Protein AF-A0A6I9Y725-F1 (afdb_monomer)

pLDDT: mean 88.37, std 14.25, range [32.12, 98.19]

Radius of gyration: 16.21 Å; Cα contacts (8 Å, |Δi|>4): 269; chains: 1; bounding box: 64×33×32 Å

Foldseek 3Di:
DDDDDDQDDDDDDVQQADFDAWEDAAQKIWTAHQQQKIWIWGNPDSDIDTPGDIDHVCVQAPVAAGFPYWYAYNVRQKIKTWGAHPVRHTAQKIWIAGRVVRWIWIAHNVVRDIDTRVVNVVVVPPPPD

Nearest PDB structures (foldseek):
  8bbf-assembly1_B  TM=9.673E-01  e=1.432E-13  Homo sapiens
  8bbg-assembly1_B  TM=9.633E-01  e=7.946E-13  Homo sapiens
  8hmf-assembly1_D  TM=8.418E-01  e=4.405E-06  Tetrahymena thermophila
  8ruy-assembly1_B  TM=7.647E-01  e=6.759E-04  Chlamydomonas reinhardtii
  8bda-assembly1_G  TM=8.084E-01  e=1.592E-03  Chlamydomonas reinhardtii

Organism: NCBI:txid35019

InterPro domains:
  IPR056155 IFT140, second beta-propeller domain [PF23385] (4-118)

Structure (mmCIF, N/CA/C/O backbone):
data_AF-A0A6I9Y725-F1
#
_entry.id   AF-A0A6I9Y725-F1
#
loop_
_atom_site.group_PDB
_atom_site.id
_atom_site.type_symbol
_atom_site.label_atom_id
_atom_site.label_alt_id
_atom_site.label_comp_id
_atom_site.label_asym_id
_atom_site.label_entity_id
_atom_site.label_seq_id
_atom_site.pdbx_PDB_ins_code
_atom_site.Cartn_x
_atom_site.Cartn_y
_atom_site.Cartn_z
_atom_site.occupancy
_atom_site.B_iso_or_equiv
_atom_site.auth_seq_id
_atom_site.auth_comp_id
_atom_site.auth_asym_id
_atom_site.auth_atom_id
_atom_site.pdbx_PDB_model_num
ATOM 1 N N . MET A 1 1 ? -31.861 17.733 -0.324 1.00 52.09 1 MET A N 1
ATOM 2 C CA . MET A 1 1 ? -30.515 17.917 0.256 1.00 52.09 1 MET A CA 1
ATOM 3 C C . MET A 1 1 ? -30.217 16.666 1.069 1.00 52.09 1 MET A C 1
ATOM 5 O O . MET A 1 1 ? -30.951 16.405 2.009 1.00 52.09 1 MET A O 1
ATOM 9 N N . ILE A 1 2 ? -29.262 15.832 0.653 1.00 52.56 2 ILE A N 1
ATOM 10 C CA . ILE A 1 2 ? -28.840 14.673 1.454 1.00 52.56 2 ILE A CA 1
ATOM 11 C C . ILE A 1 2 ? -27.724 15.191 2.359 1.00 52.56 2 ILE A C 1
ATOM 13 O O . ILE A 1 2 ? -26.708 15.663 1.853 1.00 52.56 2 ILE A O 1
ATOM 17 N N . LEU A 1 3 ? -27.931 15.180 3.674 1.00 75.38 3 LEU A N 1
ATOM 18 C CA . LEU A 1 3 ? -26.890 15.556 4.623 1.00 75.38 3 LEU A CA 1
ATOM 19 C C . LEU A 1 3 ? -25.938 14.361 4.769 1.00 75.38 3 LEU A C 1
ATOM 21 O O . LEU A 1 3 ? -26.342 13.297 5.239 1.00 75.38 3 LEU A O 1
ATOM 25 N N . GLY A 1 4 ? -24.692 14.509 4.323 1.00 84.81 4 GLY A N 1
ATOM 26 C CA . GLY A 1 4 ? -23.660 13.505 4.571 1.00 84.81 4 GLY A CA 1
ATOM 27 C C . GLY A 1 4 ? -23.349 13.430 6.066 1.00 84.81 4 GLY A C 1
ATOM 28 O O . GLY A 1 4 ? -23.246 14.457 6.729 1.00 84.81 4 GLY A O 1
ATOM 29 N N . THR A 1 5 ? -23.208 12.223 6.609 1.00 89.44 5 THR A N 1
ATOM 30 C CA . THR A 1 5 ? -22.710 12.003 7.974 1.00 89.44 5 THR A CA 1
ATOM 31 C C . THR A 1 5 ? -21.439 11.174 7.893 1.00 89.44 5 THR A C 1
ATOM 33 O O . THR A 1 5 ? -21.423 10.128 7.239 1.00 89.44 5 THR A O 1
ATOM 36 N N . VAL A 1 6 ? -20.378 11.628 8.558 1.00 90.75 6 VAL A N 1
ATOM 37 C CA . VAL A 1 6 ? -19.145 10.848 8.704 1.00 90.75 6 VAL A CA 1
ATOM 38 C C . VAL A 1 6 ? -19.446 9.656 9.610 1.00 90.75 6 VAL A C 1
ATOM 40 O O . VAL A 1 6 ? -19.793 9.836 10.774 1.00 90.75 6 VAL A O 1
ATOM 43 N N . LYS A 1 7 ? -19.348 8.436 9.070 1.00 90.00 7 LYS A N 1
ATOM 44 C CA . LYS A 1 7 ? -19.584 7.203 9.842 1.00 90.00 7 LYS A CA 1
ATOM 45 C C . LYS A 1 7 ? -18.394 6.827 10.719 1.00 90.00 7 LYS A C 1
ATOM 47 O O . LYS A 1 7 ? -18.592 6.319 11.814 1.00 90.00 7 LYS A O 1
ATOM 52 N N . GLN A 1 8 ? -17.182 7.040 10.215 1.00 94.06 8 GLN A N 1
ATOM 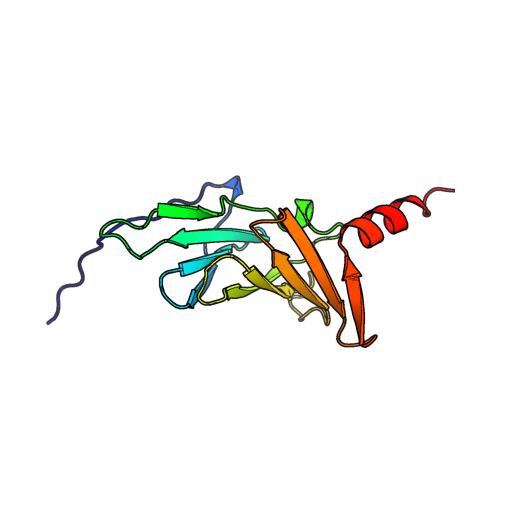53 C CA . GLN A 1 8 ? -15.948 6.632 10.871 1.00 94.06 8 GLN A CA 1
ATOM 54 C C . GLN A 1 8 ? -14.764 7.419 10.307 1.00 94.06 8 GLN A C 1
ATOM 56 O O . GLN A 1 8 ? -14.745 7.740 9.119 1.00 94.06 8 GLN A O 1
ATOM 61 N N . LEU A 1 9 ? -13.776 7.689 11.160 1.00 94.38 9 LEU A N 1
ATOM 62 C CA . LEU A 1 9 ? -12.457 8.176 10.768 1.00 94.38 9 LEU A CA 1
ATOM 63 C C . LEU A 1 9 ? -11.465 7.010 10.821 1.00 94.38 9 LEU A C 1
ATOM 65 O O . LEU A 1 9 ? -11.423 6.281 11.812 1.00 94.38 9 LEU A O 1
ATOM 69 N N . LEU A 1 10 ? -10.687 6.830 9.755 1.00 95.25 10 LEU A N 1
ATOM 70 C CA . LEU A 1 10 ? -9.625 5.828 9.674 1.00 95.25 10 LEU A CA 1
ATOM 71 C C . LEU A 1 10 ? -8.280 6.538 9.872 1.00 95.25 10 LEU A C 1
ATOM 73 O O . LEU A 1 10 ? -7.861 7.262 8.970 1.00 95.25 10 LEU A O 1
ATOM 77 N N . PRO A 1 11 ? -7.635 6.409 11.045 1.00 92.62 11 PRO A N 1
ATOM 78 C CA . PRO A 1 11 ? -6.446 7.189 11.354 1.00 92.62 11 PRO A CA 1
ATOM 79 C C . PRO A 1 11 ? -5.202 6.655 10.636 1.00 92.62 11 PRO A C 1
ATOM 81 O O . PRO A 1 11 ? -5.001 5.441 10.512 1.00 92.62 11 PRO A O 1
ATOM 84 N N . PHE A 1 12 ? -4.351 7.595 10.233 1.00 95.56 12 PHE A N 1
ATOM 85 C CA . PHE A 1 12 ? -2.981 7.367 9.791 1.00 95.56 12 PHE A CA 1
ATOM 86 C C . PHE A 1 12 ? -2.049 8.191 10.678 1.00 95.56 12 PHE A C 1
ATOM 88 O O . PHE A 1 12 ? -2.381 9.319 11.047 1.00 95.56 12 PHE A O 1
ATOM 95 N N . SER A 1 13 ? -0.930 7.600 11.084 1.00 95.12 13 SER A N 1
ATOM 96 C CA . SER A 1 13 ? 0.102 8.303 11.852 1.00 95.12 13 SER A CA 1
ATOM 97 C C . SER A 1 13 ? 0.978 9.168 10.944 1.00 95.12 13 SER A C 1
ATOM 99 O O . SER A 1 13 ? 1.039 8.941 9.739 1.00 95.12 13 SER A O 1
ATOM 101 N N . GLU A 1 14 ? 1.725 10.106 11.527 1.00 95.44 14 GLU A N 1
ATOM 102 C CA . GLU A 1 14 ? 2.691 10.927 10.780 1.00 95.44 14 GLU A CA 1
ATOM 103 C C . GLU A 1 14 ? 3.738 10.079 10.041 1.00 95.44 14 GLU A C 1
ATOM 105 O O . GLU A 1 14 ? 4.126 10.421 8.930 1.00 95.44 14 GLU A O 1
ATOM 110 N N . LEU A 1 15 ? 4.136 8.937 10.618 1.00 94.69 15 LEU A N 1
ATOM 111 C CA . LEU A 1 15 ? 5.066 7.993 9.988 1.00 94.69 15 LEU A CA 1
ATOM 112 C C . LEU A 1 15 ? 4.452 7.258 8.793 1.00 94.69 15 LEU A C 1
ATOM 114 O O . LEU A 1 15 ? 5.183 6.761 7.948 1.00 94.69 15 LEU A O 1
ATOM 118 N N . GLU A 1 16 ? 3.123 7.151 8.734 1.00 95.12 16 GLU A N 1
ATOM 119 C CA . GLU A 1 16 ? 2.426 6.527 7.607 1.00 95.12 16 GLU A CA 1
ATOM 120 C C . GLU A 1 16 ? 2.128 7.523 6.486 1.00 95.12 16 GLU A C 1
ATOM 122 O O . GLU A 1 16 ? 1.885 7.104 5.355 1.00 95.12 16 GLU A O 1
ATOM 127 N N . GLY A 1 17 ? 2.165 8.822 6.783 1.00 96.31 17 GLY A N 1
ATOM 128 C CA . GLY A 1 17 ? 1.844 9.879 5.836 1.00 96.31 17 GLY A CA 1
ATOM 129 C C . GLY A 1 17 ? 0.345 10.027 5.585 1.00 96.31 17 GLY A C 1
ATOM 130 O O . GLY A 1 17 ? -0.506 9.525 6.328 1.00 96.31 17 GLY A O 1
ATOM 131 N N . ASN A 1 18 ? 0.012 10.744 4.518 1.00 96.94 18 ASN A N 1
ATOM 132 C CA . ASN A 1 18 ? -1.361 11.055 4.151 1.00 96.94 18 ASN A CA 1
ATOM 133 C C . ASN A 1 18 ? -1.904 10.033 3.142 1.00 96.94 18 ASN A C 1
ATOM 135 O O . ASN A 1 18 ? -1.258 9.771 2.124 1.00 96.94 18 ASN A O 1
ATOM 139 N N . PRO A 1 19 ? -3.118 9.496 3.356 1.00 97.25 19 PRO A N 1
ATOM 140 C CA . PRO A 1 19 ? -3.841 8.729 2.346 1.00 97.25 19 PRO A CA 1
ATOM 141 C C . PRO A 1 19 ? -4.018 9.514 1.045 1.00 97.25 19 PRO A C 1
ATOM 143 O O . PRO A 1 19 ? -4.602 10.598 1.049 1.00 97.25 19 PRO A O 1
ATOM 146 N N . CYS A 1 20 ? -3.576 8.949 -0.076 1.00 96.25 20 CYS A N 1
ATOM 147 C CA . CYS A 1 20 ? -3.680 9.591 -1.391 1.00 96.25 20 CYS A CA 1
ATOM 148 C C . CYS A 1 20 ? -4.172 8.646 -2.497 1.00 96.25 20 CYS A C 1
ATOM 150 O O . CYS A 1 20 ? -4.769 9.110 -3.469 1.00 96.25 20 CYS A O 1
ATOM 152 N N . PHE A 1 21 ? -4.021 7.328 -2.326 1.00 97.31 21 PHE A N 1
ATOM 153 C CA . PHE A 1 21 ? -4.525 6.316 -3.257 1.00 97.31 21 PHE A CA 1
ATOM 154 C C . PHE A 1 21 ? -5.510 5.394 -2.556 1.00 97.31 21 PHE A C 1
ATOM 156 O O . PHE A 1 21 ? -5.255 4.937 -1.446 1.00 97.31 21 PHE A O 1
ATOM 163 N N . LEU A 1 22 ? -6.644 5.122 -3.194 1.00 97.38 22 LEU A N 1
ATOM 164 C CA . LEU A 1 22 ? -7.744 4.371 -2.597 1.00 97.38 22 LEU A CA 1
ATOM 165 C C . LEU A 1 22 ? -8.300 3.382 -3.616 1.00 97.38 22 LEU A C 1
ATOM 167 O O . LEU A 1 22 ? -8.489 3.720 -4.788 1.00 97.38 22 LEU A O 1
ATOM 171 N N . ASP A 1 23 ? -8.612 2.180 -3.153 1.00 97.94 23 ASP A N 1
ATOM 172 C CA . ASP A 1 23 ? -9.309 1.174 -3.942 1.00 97.94 23 ASP A CA 1
ATOM 173 C C . ASP A 1 23 ? -10.234 0.345 -3.062 1.00 97.94 23 ASP A C 1
ATOM 175 O O . ASP A 1 23 ? -9.849 -0.057 -1.967 1.00 97.94 23 ASP A O 1
ATOM 179 N N . VAL A 1 24 ? -11.446 0.081 -3.549 1.00 97.12 24 VAL A N 1
ATOM 180 C CA . VAL A 1 24 ? -12.392 -0.815 -2.881 1.00 97.12 24 VAL A CA 1
ATOM 181 C C . VAL A 1 24 ? -12.692 -1.984 -3.803 1.00 97.12 24 VAL A C 1
ATOM 183 O O . VAL A 1 24 ? -13.254 -1.790 -4.881 1.00 97.12 24 VAL A O 1
ATOM 186 N N . CYS A 1 25 ? -12.374 -3.196 -3.352 1.00 97.25 25 CYS A N 1
ATOM 187 C CA . CYS A 1 25 ? -12.741 -4.431 -4.035 1.00 97.25 25 CYS A CA 1
ATOM 188 C C . CYS A 1 25 ? -13.455 -5.376 -3.063 1.00 97.25 25 CYS A C 1
ATOM 190 O O . CYS A 1 25 ? -12.895 -5.810 -2.056 1.00 97.25 25 CYS A O 1
ATOM 192 N N . GLY A 1 26 ? -14.722 -5.689 -3.346 1.00 96.00 26 GLY A N 1
ATOM 193 C CA . GLY A 1 26 ? -15.564 -6.435 -2.410 1.00 96.00 26 GLY A CA 1
ATOM 194 C C . GLY A 1 26 ? -15.743 -5.674 -1.095 1.00 96.00 26 GLY A C 1
ATOM 195 O O . GLY A 1 26 ? -16.233 -4.547 -1.092 1.00 96.00 26 GLY A O 1
ATOM 196 N N . ASN A 1 27 ? -15.331 -6.292 0.013 1.00 97.12 27 ASN A N 1
ATOM 197 C CA . ASN A 1 27 ? -15.395 -5.694 1.348 1.00 97.12 27 ASN A CA 1
ATOM 198 C C . ASN A 1 27 ? -14.082 -5.028 1.774 1.00 97.12 27 ASN A C 1
ATOM 200 O O . ASN A 1 27 ? -13.977 -4.614 2.921 1.00 97.12 27 ASN A O 1
ATOM 204 N N . TYR A 1 28 ? -13.076 -4.933 0.907 1.00 98.00 28 TYR A N 1
ATOM 205 C CA . TYR A 1 28 ? -11.750 -4.473 1.308 1.00 98.00 28 TYR A CA 1
ATOM 206 C C . TYR A 1 28 ? -11.448 -3.105 0.724 1.00 98.00 28 TYR A C 1
ATOM 208 O O . TYR A 1 28 ? -11.552 -2.905 -0.483 1.00 98.00 28 TYR A O 1
ATOM 216 N N . LEU A 1 29 ? -11.069 -2.171 1.595 1.00 97.50 29 LEU A N 1
ATOM 217 C CA . LEU A 1 29 ? -10.524 -0.869 1.235 1.00 97.50 29 LEU A CA 1
ATOM 218 C C . LEU A 1 29 ? -9.009 -0.922 1.371 1.00 97.50 29 LEU A C 1
ATOM 220 O O . LEU A 1 29 ? -8.500 -1.043 2.483 1.00 97.50 29 LEU A O 1
ATOM 224 N N . THR A 1 30 ? -8.301 -0.764 0.264 1.00 97.88 30 THR A N 1
ATOM 225 C CA . THR A 1 30 ? -6.851 -0.572 0.264 1.00 97.88 30 THR A CA 1
ATOM 226 C C . THR A 1 30 ? -6.531 0.901 0.132 1.00 97.88 30 THR A C 1
ATOM 228 O O . THR A 1 30 ? -7.116 1.607 -0.690 1.00 97.88 30 THR A O 1
ATOM 231 N N . VAL A 1 31 ? -5.597 1.357 0.956 1.00 98.19 31 VAL A N 1
ATOM 232 C CA . VAL A 1 31 ? -5.149 2.742 1.011 1.00 98.19 31 VAL A CA 1
ATOM 233 C C . VAL A 1 31 ? -3.645 2.771 0.805 1.00 98.19 31 VAL A C 1
ATOM 235 O O . VAL A 1 31 ? -2.934 2.076 1.523 1.00 98.19 31 VAL A O 1
ATOM 238 N N . GLY A 1 32 ? -3.177 3.563 -0.153 1.00 97.75 32 GLY A N 1
ATOM 239 C CA . GLY A 1 32 ? -1.777 3.930 -0.338 1.00 97.75 32 GLY A CA 1
ATOM 240 C C . GLY A 1 32 ? -1.541 5.374 0.102 1.00 97.75 32 GLY A C 1
ATOM 241 O O . GLY A 1 32 ? -2.439 6.215 -0.032 1.00 97.75 32 GLY A O 1
ATOM 242 N N . THR A 1 33 ? -0.354 5.660 0.629 1.00 97.44 33 THR A N 1
ATOM 243 C CA . THR A 1 33 ? 0.012 6.973 1.175 1.00 97.44 33 THR A CA 1
ATOM 244 C C . THR A 1 33 ? 1.145 7.644 0.401 1.00 97.44 33 THR A C 1
ATOM 246 O O . THR A 1 33 ? 1.849 7.011 -0.391 1.00 97.44 33 THR A O 1
ATOM 249 N N . ASP A 1 34 ? 1.319 8.945 0.635 1.00 95.50 34 ASP A N 1
ATOM 250 C CA . ASP A 1 34 ? 2.382 9.772 0.050 1.00 95.50 34 ASP A CA 1
ATOM 251 C C . ASP A 1 34 ? 3.792 9.395 0.543 1.00 95.50 34 ASP A C 1
ATOM 253 O O . ASP A 1 34 ? 4.763 9.573 -0.190 1.00 95.50 34 ASP A O 1
ATOM 257 N N . LEU A 1 35 ? 3.905 8.788 1.728 1.00 95.50 35 LEU A N 1
ATOM 258 C CA . LEU A 1 35 ? 5.141 8.195 2.256 1.00 95.50 35 LEU A CA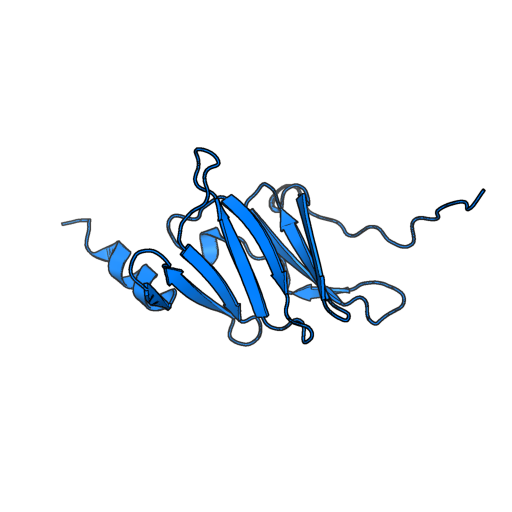 1
ATOM 259 C C . LEU A 1 35 ? 5.334 6.725 1.847 1.00 95.50 35 LEU A C 1
ATOM 261 O O . LEU A 1 35 ? 6.142 6.009 2.431 1.00 95.50 35 LEU A O 1
ATOM 265 N N . SER A 1 36 ? 4.634 6.273 0.803 1.00 95.38 36 SER A N 1
ATOM 266 C CA . SER A 1 36 ? 4.777 4.929 0.223 1.00 95.38 36 SER A CA 1
ATOM 267 C C . SER A 1 36 ? 4.467 3.793 1.197 1.00 95.38 36 SER A C 1
ATOM 269 O O . SER A 1 36 ? 5.081 2.722 1.158 1.00 95.38 36 SER A O 1
ATOM 271 N N . HIS A 1 37 ? 3.487 4.017 2.071 1.00 96.44 37 HIS A N 1
ATOM 272 C CA . HIS A 1 37 ? 2.881 2.961 2.866 1.00 96.44 37 HIS A CA 1
ATOM 273 C C . HIS A 1 37 ? 1.582 2.501 2.215 1.00 96.44 37 HIS A C 1
ATOM 275 O O . HIS A 1 37 ? 0.901 3.270 1.535 1.00 96.44 37 HIS A O 1
ATOM 281 N N . PHE A 1 38 ? 1.194 1.255 2.471 1.00 96.31 38 PHE A N 1
ATOM 282 C CA . PHE A 1 38 ? -0.169 0.810 2.211 1.00 96.31 38 PHE A CA 1
ATOM 283 C C . PHE A 1 38 ? -0.771 0.099 3.420 1.00 96.31 38 PHE A C 1
ATOM 285 O O . PHE A 1 38 ? -0.062 -0.484 4.238 1.00 96.31 38 PHE A O 1
ATOM 292 N N . LYS A 1 39 ? -2.097 0.165 3.533 1.00 96.75 39 LYS A N 1
ATOM 293 C CA . LYS A 1 39 ? -2.895 -0.429 4.612 1.00 96.75 39 LYS A CA 1
ATOM 294 C C . LYS A 1 39 ? -4.219 -0.926 4.039 1.00 96.75 39 LYS A C 1
ATOM 296 O O . LYS A 1 39 ? -4.748 -0.316 3.108 1.00 96.75 39 LYS A O 1
ATOM 301 N N . ILE A 1 40 ? -4.775 -1.999 4.600 1.00 97.38 40 ILE A N 1
ATOM 302 C CA . ILE A 1 40 ? -6.078 -2.529 4.170 1.00 97.38 40 ILE A CA 1
ATOM 303 C C . ILE A 1 40 ? -7.053 -2.532 5.335 1.00 97.38 40 ILE A C 1
ATOM 305 O O . ILE A 1 40 ? -6.708 -2.943 6.444 1.00 97.38 40 ILE A O 1
ATOM 309 N N . PHE A 1 41 ? -8.288 -2.130 5.061 1.00 97.62 41 PHE A N 1
ATOM 310 C CA . PHE A 1 41 ? -9.405 -2.187 5.987 1.00 97.62 41 PHE A CA 1
ATOM 311 C C . PHE A 1 41 ? -10.495 -3.132 5.475 1.00 97.62 41 PHE A C 1
ATOM 313 O O . PHE A 1 41 ? -10.851 -3.105 4.300 1.00 97.62 41 PHE A O 1
ATOM 320 N N . ASP A 1 42 ? -11.048 -3.936 6.375 1.00 96.94 42 ASP A N 1
ATOM 321 C CA . ASP A 1 42 ? -12.253 -4.735 6.164 1.00 96.94 42 ASP A CA 1
ATOM 322 C C . ASP A 1 42 ? -13.487 -3.875 6.472 1.00 96.94 42 ASP A C 1
ATOM 324 O O . ASP A 1 42 ? -13.652 -3.382 7.591 1.00 96.94 42 ASP A O 1
ATOM 328 N N . LEU A 1 43 ? -14.342 -3.703 5.467 1.00 96.81 43 LEU A N 1
ATOM 329 C CA . LEU A 1 43 ? -15.587 -2.936 5.466 1.00 96.81 43 LEU A CA 1
ATOM 330 C C . LEU A 1 43 ? -16.840 -3.809 5.653 1.00 96.81 43 LEU A C 1
ATOM 332 O O . LEU A 1 43 ? -17.954 -3.292 5.603 1.00 96.81 43 LEU A O 1
ATOM 336 N N . SER A 1 44 ? -16.698 -5.124 5.848 1.00 95.69 44 SER A N 1
ATOM 337 C CA . SER A 1 44 ? -17.831 -6.061 5.959 1.00 95.69 44 SER A CA 1
ATOM 338 C C . SER A 1 44 ? -18.725 -5.799 7.176 1.00 95.69 44 SER A C 1
ATOM 340 O O . SER A 1 44 ? -19.859 -6.279 7.251 1.00 95.69 44 SER A O 1
ATOM 342 N N . ARG A 1 45 ? -18.217 -5.041 8.153 1.00 92.69 45 ARG A N 1
ATOM 343 C CA . ARG A 1 45 ? -18.892 -4.715 9.411 1.00 92.69 45 ARG A CA 1
ATOM 344 C C . ARG A 1 45 ? -19.358 -3.262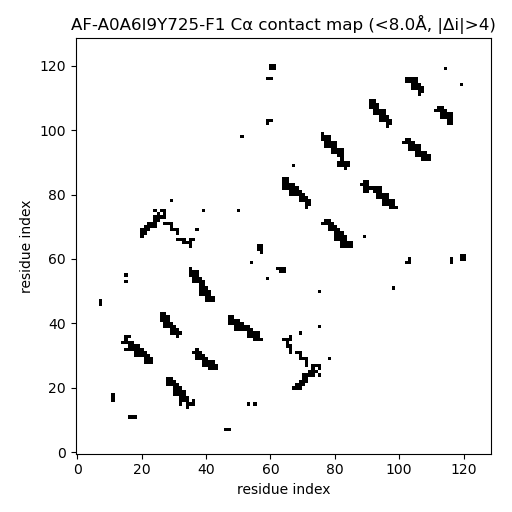 9.420 1.00 92.69 45 ARG A C 1
ATOM 346 O O . ARG A 1 45 ? -18.986 -2.450 8.584 1.00 92.69 45 ARG A O 1
ATOM 353 N N . ARG A 1 46 ? -20.163 -2.913 10.430 1.00 91.06 46 ARG A N 1
ATOM 354 C CA . ARG A 1 46 ? -20.636 -1.534 10.646 1.00 91.06 46 ARG A CA 1
ATOM 355 C C . ARG A 1 46 ? -19.486 -0.532 10.792 1.00 91.06 46 ARG A C 1
ATOM 357 O O . ARG A 1 46 ? -19.609 0.598 10.329 1.00 91.06 46 ARG A O 1
ATOM 364 N N . GLU A 1 47 ? -18.425 -0.961 11.462 1.00 94.25 47 GLU A N 1
ATOM 365 C CA . GLU A 1 47 ? -17.183 -0.219 11.634 1.00 94.25 47 GLU A CA 1
ATOM 366 C C . GLU A 1 47 ? -16.087 -0.963 10.885 1.00 94.25 47 GLU A C 1
ATOM 368 O O . GLU A 1 47 ? -15.881 -2.163 11.103 1.00 94.25 47 GLU A O 1
ATOM 373 N N . ALA A 1 48 ? -15.395 -0.241 10.014 1.00 96.31 48 ALA A N 1
ATOM 374 C CA . ALA A 1 48 ? -14.238 -0.734 9.308 1.00 96.31 48 ALA A CA 1
ATOM 375 C C . ALA A 1 48 ? -13.116 -1.064 10.297 1.00 96.31 48 ALA A C 1
ATOM 377 O O . ALA A 1 48 ? -12.856 -0.313 11.244 1.00 96.31 48 ALA A O 1
ATOM 378 N N . LYS A 1 49 ? -12.440 -2.189 10.075 1.00 96.12 49 LYS A N 1
ATOM 379 C CA . LYS A 1 49 ? -11.326 -2.651 10.912 1.00 96.12 49 LYS A CA 1
ATOM 380 C C . LYS A 1 49 ? -10.085 -2.854 10.073 1.00 96.12 49 LYS A C 1
ATOM 382 O O . LYS A 1 49 ? -10.189 -3.185 8.901 1.00 96.12 49 LYS A O 1
ATOM 387 N N . VAL A 1 50 ? -8.913 -2.687 10.675 1.00 96.50 50 VAL A N 1
ATOM 388 C CA . VAL A 1 50 ? -7.650 -3.007 10.003 1.00 96.50 50 VAL A CA 1
ATOM 389 C C . VAL A 1 50 ? -7.645 -4.499 9.656 1.00 96.50 50 VAL A C 1
ATOM 391 O O . VAL A 1 50 ? -7.817 -5.342 10.535 1.00 96.50 50 VAL A O 1
ATOM 394 N N . HIS A 1 51 ? -7.490 -4.796 8.369 1.00 96.31 51 HIS A N 1
ATOM 395 C CA . HIS A 1 51 ? -7.334 -6.143 7.824 1.00 96.31 51 HIS A CA 1
ATOM 396 C C . HIS A 1 51 ? -5.853 -6.476 7.619 1.00 96.31 51 HIS A C 1
ATOM 398 O O . HIS A 1 51 ? -5.400 -7.545 8.011 1.00 96.31 51 HIS A O 1
ATOM 404 N N . CYS A 1 52 ? -5.093 -5.519 7.084 1.00 95.81 52 CYS A N 1
ATOM 405 C CA . CYS A 1 52 ? -3.641 -5.570 6.978 1.00 95.81 52 CYS A CA 1
ATOM 406 C C . CYS A 1 52 ? -3.072 -4.291 7.594 1.00 95.81 52 CYS A C 1
ATOM 408 O O . CYS A 1 52 ? -3.506 -3.191 7.234 1.00 95.81 52 CYS A O 1
ATOM 410 N N . ASN A 1 53 ? -2.141 -4.440 8.542 1.00 95.19 53 ASN A N 1
ATOM 411 C CA . ASN A 1 53 ? -1.431 -3.310 9.144 1.00 95.19 53 ASN A CA 1
ATOM 412 C C . ASN A 1 53 ? -0.647 -2.534 8.082 1.00 95.19 53 ASN A C 1
ATOM 414 O O . ASN A 1 53 ? -0.402 -3.041 6.991 1.00 95.19 53 ASN A O 1
ATOM 418 N N . SER A 1 54 ? -0.245 -1.305 8.411 1.00 95.38 54 SER A N 1
ATOM 419 C CA . SER A 1 54 ? 0.574 -0.521 7.490 1.00 95.38 54 SER A CA 1
ATOM 420 C C . SER A 1 54 ? 1.876 -1.242 7.174 1.00 95.38 54 SER A C 1
ATOM 422 O O . SER A 1 54 ? 2.572 -1.698 8.083 1.00 95.38 54 SER A O 1
ATOM 424 N N . LYS A 1 55 ? 2.210 -1.298 5.891 1.00 95.00 55 LYS A N 1
ATOM 425 C CA . LYS A 1 55 ? 3.467 -1.833 5.376 1.00 95.00 55 LYS A CA 1
ATOM 426 C C . LYS A 1 55 ? 4.158 -0.740 4.574 1.00 95.00 55 LYS A C 1
ATOM 428 O O . LYS A 1 55 ? 3.542 -0.160 3.678 1.00 95.00 55 LYS A O 1
ATOM 433 N N . ALA A 1 56 ? 5.409 -0.447 4.916 1.00 93.69 56 ALA A N 1
ATOM 434 C CA . ALA A 1 56 ? 6.235 0.460 4.136 1.00 93.69 56 ALA A CA 1
ATOM 435 C C . ALA A 1 56 ? 6.792 -0.292 2.930 1.00 93.69 56 ALA A C 1
ATOM 437 O O . ALA A 1 56 ? 7.322 -1.395 3.066 1.00 93.69 56 ALA A O 1
ATOM 438 N N . LEU A 1 57 ? 6.707 0.301 1.740 1.00 91.69 57 LEU A N 1
ATOM 439 C CA . LEU A 1 57 ? 7.248 -0.337 0.544 1.00 91.69 57 LEU A CA 1
ATOM 440 C C . LEU A 1 57 ? 8.772 -0.535 0.635 1.00 91.69 57 LEU A C 1
ATOM 442 O O . LEU A 1 57 ? 9.286 -1.517 0.108 1.00 91.69 57 LEU A O 1
ATOM 446 N N . ALA A 1 58 ? 9.471 0.351 1.352 1.00 89.31 58 ALA A N 1
ATOM 447 C CA . ALA A 1 58 ? 10.909 0.260 1.617 1.00 89.31 58 ALA A CA 1
ATOM 448 C C . ALA A 1 58 ? 11.320 -1.006 2.380 1.00 89.31 58 ALA A C 1
ATOM 450 O O . ALA A 1 58 ? 12.399 -1.537 2.123 1.00 89.31 58 ALA A O 1
ATOM 451 N N . ASP A 1 59 ? 10.453 -1.520 3.255 1.00 8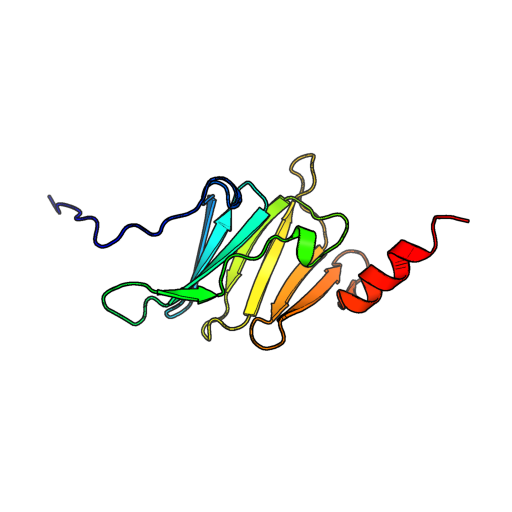8.50 59 ASP A N 1
ATOM 452 C CA . ASP A 1 59 ? 10.716 -2.754 4.003 1.00 88.50 59 ASP A CA 1
ATOM 453 C C . ASP A 1 59 ? 10.544 -4.000 3.124 1.00 88.50 59 ASP A C 1
ATOM 455 O O . ASP A 1 59 ? 11.115 -5.054 3.397 1.00 88.50 59 ASP A O 1
ATOM 459 N N . LEU A 1 60 ? 9.737 -3.883 2.067 1.00 85.50 60 LEU A N 1
ATOM 460 C CA . LEU A 1 60 ? 9.385 -4.989 1.182 1.00 85.50 60 LEU A CA 1
ATOM 461 C C . LEU A 1 60 ? 10.273 -5.055 -0.066 1.00 85.50 60 LEU A C 1
ATOM 463 O O . LEU A 1 60 ? 10.514 -6.137 -0.599 1.00 85.50 60 LEU A O 1
ATOM 467 N N . LEU A 1 61 ? 10.728 -3.901 -0.557 1.00 83.06 61 LEU A N 1
ATOM 468 C CA . LEU A 1 61 ? 11.505 -3.757 -1.783 1.00 83.06 61 LEU A CA 1
ATOM 469 C C . LEU A 1 61 ? 12.653 -2.754 -1.574 1.00 83.06 61 LEU A C 1
ATOM 471 O O . LEU A 1 61 ? 12.407 -1.549 -1.477 1.00 83.06 61 LEU A O 1
ATOM 475 N N . PRO A 1 62 ? 13.917 -3.213 -1.566 1.00 76.44 62 PRO A N 1
ATOM 476 C CA . PRO A 1 62 ? 15.078 -2.327 -1.511 1.00 76.44 62 PRO A CA 1
ATOM 477 C C . PRO A 1 62 ? 15.111 -1.356 -2.693 1.00 76.44 62 PRO A C 1
ATOM 479 O O . PRO A 1 62 ? 14.844 -1.740 -3.834 1.00 76.44 62 PRO A O 1
ATOM 482 N N . GLY A 1 63 ? 15.471 -0.098 -2.427 1.00 74.25 63 GLY A N 1
ATOM 483 C CA . GLY A 1 63 ? 15.432 0.968 -3.435 1.00 74.25 63 GLY A CA 1
ATOM 484 C C . GLY A 1 63 ? 14.013 1.456 -3.736 1.00 74.25 63 GLY A C 1
ATOM 485 O O . GLY A 1 63 ? 13.737 1.855 -4.868 1.00 74.25 63 GLY A O 1
ATOM 486 N N . ALA A 1 64 ? 13.117 1.358 -2.745 1.00 64.75 64 ALA A N 1
ATOM 487 C CA . ALA A 1 64 ? 11.700 1.635 -2.901 1.00 64.75 64 ALA A CA 1
ATOM 488 C C . ALA A 1 64 ? 11.402 2.993 -3.534 1.00 64.75 64 ALA A C 1
ATOM 490 O O . ALA A 1 64 ? 12.029 4.020 -3.279 1.00 64.75 64 ALA A O 1
ATOM 491 N N . LEU A 1 65 ? 10.379 2.915 -4.367 1.00 78.75 65 LEU A N 1
ATOM 492 C CA . LEU A 1 65 ? 9.802 3.960 -5.177 1.00 78.75 65 LEU A CA 1
ATOM 493 C C . LEU A 1 65 ? 8.568 4.548 -4.492 1.00 78.75 65 LEU A C 1
ATOM 495 O O . LEU A 1 65 ? 8.109 4.034 -3.474 1.00 78.75 65 LEU A O 1
ATOM 499 N N . GLY A 1 66 ? 8.017 5.606 -5.074 1.00 91.88 66 GLY A N 1
ATOM 500 C CA . GLY A 1 66 ? 6.703 6.097 -4.700 1.00 91.88 66 GLY A CA 1
ATOM 501 C C . GLY A 1 66 ? 5.599 5.097 -5.053 1.00 91.88 66 GLY A C 1
ATOM 502 O O . GLY A 1 66 ? 5.775 4.188 -5.872 1.00 91.88 66 GLY A O 1
ATOM 503 N N . ILE A 1 67 ? 4.424 5.292 -4.462 1.00 95.12 67 ILE A N 1
ATOM 504 C CA . ILE A 1 67 ? 3.196 4.636 -4.912 1.00 95.12 67 I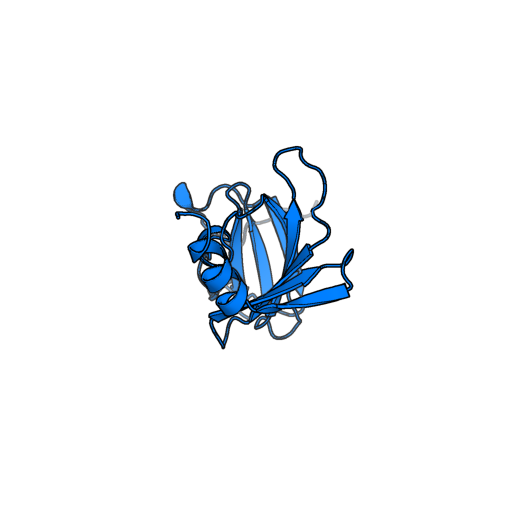LE A CA 1
ATOM 505 C C . ILE A 1 67 ? 2.538 5.526 -5.972 1.00 95.12 67 ILE A C 1
ATOM 507 O O . ILE A 1 67 ? 2.411 6.735 -5.799 1.00 95.12 67 ILE A O 1
ATOM 511 N N . ALA A 1 68 ? 2.104 4.916 -7.071 1.00 95.12 68 ALA A N 1
ATOM 512 C CA . ALA A 1 68 ? 1.264 5.541 -8.092 1.00 95.12 68 ALA A CA 1
ATOM 513 C C . ALA A 1 68 ? -0.186 5.040 -8.042 1.00 95.12 68 ALA A C 1
ATOM 515 O O . ALA A 1 68 ? -1.119 5.750 -8.417 1.00 95.12 68 ALA A O 1
ATOM 516 N N . SER A 1 69 ? -0.384 3.785 -7.637 1.00 96.12 69 SER A N 1
ATOM 517 C CA . SER A 1 69 ? -1.706 3.183 -7.494 1.00 96.12 69 SER A CA 1
ATOM 518 C C . SER A 1 69 ? -1.636 1.954 -6.602 1.00 96.12 69 SER A C 1
ATOM 520 O O . SER A 1 69 ? -0.634 1.243 -6.600 1.00 96.12 69 SER A O 1
ATOM 522 N N . VAL A 1 70 ? -2.729 1.676 -5.897 1.00 97.38 70 VAL A N 1
ATOM 523 C CA . VAL A 1 70 ? -2.937 0.436 -5.147 1.00 97.38 70 VAL A CA 1
ATOM 524 C C . VAL A 1 70 ? -4.243 -0.195 -5.601 1.00 97.38 70 VAL A C 1
ATOM 526 O O . VAL A 1 70 ? -5.230 0.508 -5.828 1.00 97.38 70 VAL A O 1
ATOM 529 N N . LYS A 1 71 ? -4.248 -1.516 -5.755 1.00 97.50 71 LYS A N 1
ATOM 530 C CA . LYS A 1 71 ? -5.442 -2.305 -6.063 1.00 97.50 71 LYS A CA 1
ATOM 531 C C . LYS A 1 71 ? -5.447 -3.565 -5.229 1.00 97.50 71 LYS A C 1
ATOM 533 O O . LYS A 1 71 ? -4.404 -4.194 -5.077 1.00 97.50 71 LYS A O 1
ATOM 538 N N . CYS A 1 72 ? -6.610 -3.941 -4.718 1.00 95.62 72 CYS A N 1
ATOM 539 C CA . CYS A 1 72 ? -6.777 -5.204 -4.005 1.00 95.62 72 CYS A CA 1
ATOM 540 C C . CYS A 1 72 ? -7.648 -6.178 -4.778 1.00 95.62 72 CYS A C 1
ATOM 542 O O . CYS A 1 72 ? -8.501 -5.794 -5.579 1.00 95.62 72 CYS A O 1
ATOM 544 N N . ASN A 1 73 ? -7.434 -7.463 -4.521 1.00 95.50 73 ASN A N 1
ATOM 545 C CA . ASN A 1 73 ? -8.371 -8.482 -4.958 1.00 95.50 73 ASN A CA 1
ATOM 546 C C . ASN A 1 73 ? -9.596 -8.549 -4.029 1.00 95.50 73 ASN A C 1
ATOM 548 O O . ASN A 1 73 ? -9.608 -8.025 -2.917 1.00 95.50 73 ASN A O 1
ATOM 552 N N . THR A 1 74 ? -10.645 -9.234 -4.482 1.00 95.00 74 THR A N 1
ATOM 553 C CA . THR A 1 74 ? -11.929 -9.313 -3.764 1.00 95.00 74 THR A CA 1
ATOM 554 C C . THR A 1 74 ? -11.846 -10.067 -2.433 1.00 95.00 74 THR A C 1
ATOM 556 O O . THR A 1 74 ? -12.679 -9.843 -1.559 1.00 95.00 74 THR A O 1
ATOM 559 N N . SER A 1 75 ? -1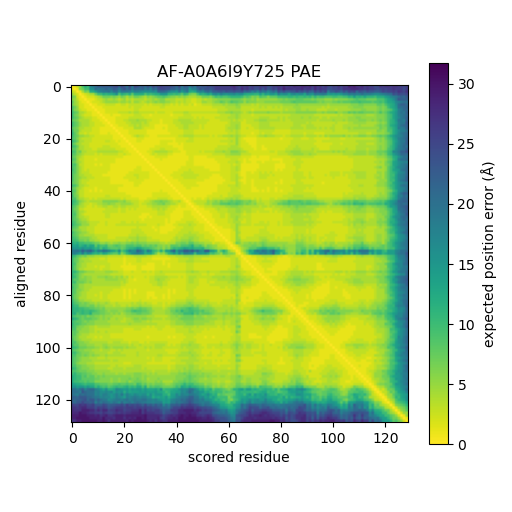0.860 -10.953 -2.264 1.00 94.56 75 SER A N 1
ATOM 560 C CA . SER A 1 75 ? -10.586 -11.654 -1.001 1.00 94.56 75 SER A CA 1
ATOM 561 C C . SER A 1 75 ? -9.744 -10.838 -0.021 1.00 94.56 75 SER A C 1
ATOM 563 O O . SER A 1 75 ? -9.566 -11.277 1.110 1.00 94.56 75 SER A O 1
ATOM 565 N N . GLY A 1 76 ? -9.220 -9.681 -0.436 1.00 93.50 76 GLY A N 1
ATOM 566 C CA . GLY A 1 76 ? -8.437 -8.795 0.417 1.00 93.50 76 GLY A CA 1
ATOM 567 C C . GLY A 1 76 ? -7.063 -9.326 0.809 1.00 93.50 76 GLY A C 1
ATOM 568 O O . GLY A 1 76 ? -6.420 -8.681 1.621 1.00 93.50 76 GLY A O 1
ATOM 569 N N . ASN A 1 77 ? -6.609 -10.455 0.252 1.00 95.25 77 ASN A N 1
ATOM 570 C CA . ASN A 1 77 ? -5.349 -11.113 0.619 1.00 95.25 77 ASN A CA 1
ATOM 571 C C . ASN A 1 77 ? -4.189 -10.831 -0.347 1.00 95.25 77 ASN A C 1
ATOM 573 O O . ASN A 1 77 ? -3.057 -11.231 -0.078 1.00 95.25 77 ASN A O 1
ATOM 577 N N . ARG A 1 78 ? -4.447 -10.139 -1.465 1.00 96.25 78 ARG A N 1
ATOM 578 C CA . ARG A 1 78 ? -3.402 -9.686 -2.389 1.00 96.25 78 ARG A CA 1
ATOM 579 C C . ARG A 1 78 ? -3.596 -8.238 -2.792 1.00 96.25 78 ARG A C 1
ATOM 581 O O . ARG A 1 78 ? -4.714 -7.813 -3.098 1.00 96.25 78 ARG A O 1
ATOM 588 N N . VAL A 1 79 ? -2.482 -7.520 -2.866 1.00 97.06 79 VAL A N 1
ATOM 589 C CA . VAL A 1 79 ? -2.423 -6.131 -3.323 1.00 97.06 79 VAL A CA 1
ATOM 590 C C . VAL A 1 79 ? -1.473 -6.033 -4.503 1.00 97.06 79 VAL A C 1
ATOM 592 O O . VAL A 1 79 ? -0.350 -6.517 -4.428 1.00 97.06 79 VAL A O 1
ATOM 595 N N . SER A 1 80 ? -1.901 -5.383 -5.581 1.00 96.62 80 SER A N 1
ATOM 596 C CA . SER A 1 80 ? -1.000 -4.934 -6.640 1.00 96.62 80 SER A CA 1
ATOM 597 C C . SER A 1 80 ? -0.734 -3.439 -6.497 1.00 96.62 80 SER A C 1
ATOM 599 O O . SER A 1 80 ? -1.673 -2.656 -6.331 1.00 96.62 80 SER A O 1
ATOM 601 N N . ILE A 1 81 ? 0.529 -3.046 -6.593 1.00 95.94 81 ILE A N 1
ATOM 602 C CA . ILE A 1 81 ? 1.005 -1.682 -6.391 1.00 95.94 81 ILE A CA 1
ATOM 603 C C . ILE A 1 81 ? 1.751 -1.251 -7.649 1.00 95.94 81 ILE A C 1
ATOM 605 O O . ILE A 1 81 ? 2.751 -1.864 -8.033 1.00 95.94 81 ILE A O 1
ATOM 609 N N . LEU A 1 82 ? 1.261 -0.187 -8.282 1.00 95.19 82 LEU A N 1
ATOM 610 C CA . LEU A 1 82 ? 1.989 0.494 -9.345 1.00 95.19 82 LEU A CA 1
ATOM 611 C C . LEU A 1 82 ? 2.983 1.463 -8.709 1.00 95.19 82 LEU A C 1
ATOM 613 O O . LEU A 1 82 ? 2.621 2.226 -7.810 1.00 95.19 82 LEU A O 1
ATOM 617 N N . LEU A 1 83 ? 4.218 1.427 -9.193 1.00 93.56 83 LEU A N 1
ATOM 618 C CA . LEU A 1 83 ? 5.341 2.162 -8.631 1.00 93.56 83 LEU A CA 1
ATOM 619 C C . LEU A 1 83 ? 5.588 3.475 -9.396 1.00 93.56 83 LEU A C 1
ATOM 621 O O . LEU A 1 83 ? 5.405 3.537 -10.615 1.00 93.56 83 LEU A O 1
ATOM 625 N N . SER A 1 84 ? 6.023 4.520 -8.691 1.00 92.25 84 SER A N 1
ATOM 626 C CA . SER A 1 84 ? 6.438 5.804 -9.271 1.00 92.25 84 SER A CA 1
ATOM 627 C C . SER A 1 84 ? 7.892 6.134 -8.951 1.00 92.25 84 SER A C 1
ATOM 629 O O . SER A 1 84 ? 8.364 6.006 -7.825 1.00 92.25 84 SER A O 1
ATOM 631 N N . LYS A 1 85 ? 8.630 6.589 -9.955 1.00 89.50 85 LYS A N 1
ATOM 632 C CA . LYS A 1 85 ? 10.006 7.057 -9.803 1.00 89.50 85 LYS A CA 1
ATOM 633 C C . LYS A 1 85 ? 10.041 8.410 -9.090 1.00 89.50 85 LYS A C 1
ATOM 635 O O . LYS A 1 85 ? 9.042 9.123 -9.023 1.00 89.50 85 LYS A O 1
ATOM 640 N N . ALA A 1 86 ? 11.217 8.787 -8.589 1.00 85.25 86 ALA A N 1
ATOM 641 C CA . ALA A 1 86 ? 11.421 10.068 -7.905 1.00 85.25 86 ALA A CA 1
ATOM 642 C C . ALA A 1 86 ? 11.133 11.295 -8.797 1.00 85.25 86 ALA A C 1
ATOM 644 O O . ALA A 1 86 ? 10.839 12.370 -8.285 1.00 85.25 86 ALA A O 1
ATOM 645 N N . ASP A 1 87 ? 11.194 11.134 -10.122 1.00 87.38 87 ASP A N 1
ATOM 646 C CA . ASP A 1 87 ? 10.834 12.163 -11.106 1.00 87.38 87 ASP A CA 1
ATOM 647 C C . ASP A 1 87 ? 9.320 1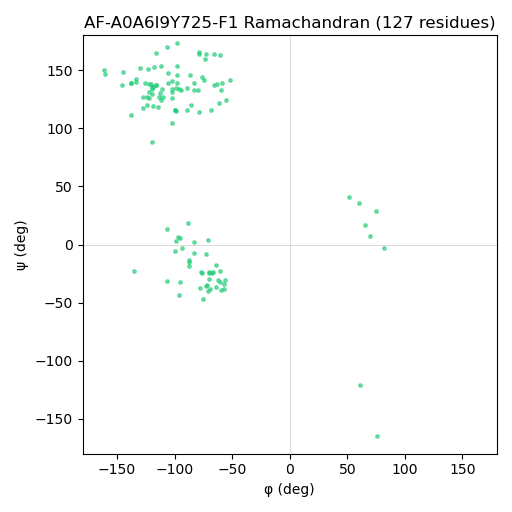2.227 -11.406 1.00 87.38 87 ASP A C 1
ATOM 649 O O . ASP A 1 87 ? 8.887 13.021 -12.240 1.00 87.38 87 ASP A O 1
ATOM 653 N N . GLY A 1 88 ? 8.510 11.397 -10.738 1.00 83.56 88 GLY A N 1
ATOM 654 C CA . GLY A 1 88 ? 7.062 11.301 -10.921 1.00 83.56 88 GLY A C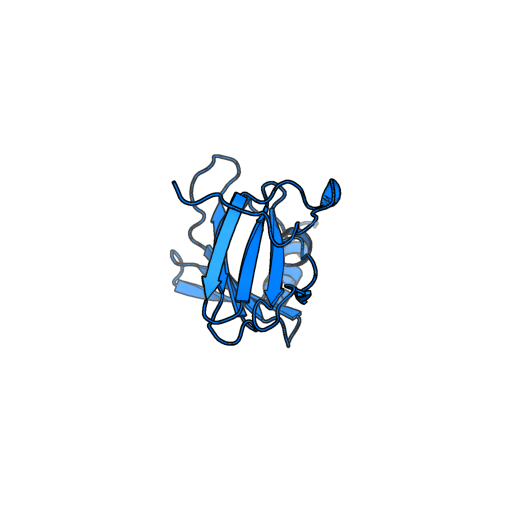A 1
ATOM 655 C C . GLY A 1 88 ? 6.622 10.437 -12.106 1.00 83.56 88 GLY A C 1
ATOM 656 O O . GLY A 1 88 ? 5.420 10.234 -12.288 1.00 83.56 88 GLY A O 1
ATOM 657 N N . SER A 1 89 ? 7.551 9.906 -12.906 1.00 90.62 89 SER A N 1
ATOM 658 C CA . SER A 1 89 ? 7.225 8.950 -13.968 1.00 90.62 89 SER A CA 1
ATOM 659 C C . SER A 1 89 ? 6.869 7.574 -13.393 1.00 90.62 89 SER A C 1
ATOM 661 O O . SER A 1 89 ? 7.216 7.242 -12.259 1.00 90.62 89 SER A O 1
ATOM 663 N N . PHE A 1 90 ? 6.159 6.748 -14.163 1.00 91.00 90 PHE A N 1
ATOM 664 C CA . PHE A 1 90 ? 5.876 5.377 -13.742 1.00 91.00 90 PHE A CA 1
ATOM 665 C C . PHE A 1 90 ? 7.117 4.500 -13.872 1.00 91.00 90 PHE A C 1
ATOM 667 O O . PHE A 1 90 ? 7.882 4.591 -14.838 1.00 91.00 90 PHE A O 1
ATOM 674 N N . ASP A 1 91 ? 7.296 3.614 -12.904 1.00 90.62 91 ASP A N 1
ATOM 675 C CA . ASP A 1 91 ? 8.246 2.526 -13.040 1.00 90.62 91 ASP A CA 1
ATOM 676 C C . ASP A 1 91 ? 7.599 1.370 -13.821 1.00 90.62 91 ASP A C 1
ATOM 678 O O . ASP A 1 91 ? 6.417 1.077 -13.623 1.00 90.62 91 ASP A O 1
ATOM 682 N N . PRO A 1 92 ? 8.337 0.728 -14.745 1.00 91.19 92 PRO A N 1
ATOM 683 C CA . PRO A 1 92 ? 7.814 -0.363 -15.565 1.00 91.19 92 PRO A CA 1
ATOM 684 C C . PRO A 1 92 ? 7.591 -1.653 -14.771 1.00 91.19 92 PRO A C 1
ATOM 686 O O . PRO A 1 92 ? 7.249 -2.678 -15.355 1.00 91.19 92 PRO A O 1
ATOM 689 N N . ARG A 1 93 ? 7.806 -1.647 -13.454 1.00 91.38 93 ARG A N 1
ATOM 690 C CA . ARG A 1 93 ? 7.611 -2.796 -12.585 1.00 91.38 93 ARG A CA 1
ATOM 691 C C . ARG A 1 93 ? 6.343 -2.618 -11.758 1.00 91.38 93 ARG A C 1
ATOM 693 O O . ARG A 1 93 ? 6.058 -1.544 -11.228 1.00 91.38 93 ARG A O 1
ATOM 700 N N . ILE A 1 94 ? 5.595 -3.703 -11.614 1.00 93.25 94 ILE A N 1
ATOM 701 C CA . ILE A 1 94 ? 4.434 -3.792 -10.729 1.00 93.25 94 ILE A CA 1
ATOM 702 C C . ILE A 1 94 ? 4.752 -4.733 -9.572 1.00 93.25 94 ILE A C 1
ATOM 704 O O . ILE A 1 94 ? 5.306 -5.818 -9.763 1.00 93.25 94 ILE A O 1
ATOM 708 N N . CYS A 1 95 ? 4.418 -4.296 -8.363 1.00 93.81 95 CYS A N 1
ATOM 709 C CA . CYS A 1 95 ? 4.617 -5.058 -7.140 1.00 93.81 95 CYS A CA 1
ATOM 710 C C . CYS A 1 95 ? 3.325 -5.792 -6.777 1.00 93.81 95 CYS A C 1
ATOM 712 O O . CYS A 1 95 ? 2.250 -5.199 -6.790 1.00 93.81 95 CYS A O 1
ATOM 714 N N . PHE A 1 96 ? 3.433 -7.070 -6.437 1.00 95.56 96 PHE A N 1
ATOM 715 C CA . PHE A 1 96 ? 2.363 -7.879 -5.875 1.00 95.56 96 PHE A CA 1
ATOM 716 C C . PHE A 1 96 ? 2.744 -8.271 -4.455 1.00 95.56 96 PHE A C 1
ATOM 718 O O . PHE A 1 96 ? 3.743 -8.955 -4.252 1.00 95.56 96 PHE A O 1
ATOM 725 N N . TYR A 1 97 ? 1.940 -7.848 -3.488 1.00 95.50 97 TYR A N 1
ATOM 726 C CA . TYR A 1 97 ? 2.076 -8.232 -2.093 1.00 95.50 97 TYR A CA 1
ATOM 727 C C . TYR A 1 97 ? 1.039 -9.296 -1.742 1.00 95.50 97 TYR A C 1
ATOM 729 O O . TYR A 1 97 ? -0.161 -9.092 -1.958 1.00 95.50 97 TYR A O 1
ATOM 737 N N . ASP A 1 98 ? 1.509 -10.419 -1.206 1.00 95.06 98 ASP A N 1
ATOM 738 C CA . ASP A 1 98 ? 0.679 -11.475 -0.635 1.00 95.06 98 ASP A CA 1
ATOM 739 C C . ASP A 1 98 ? 0.672 -11.330 0.891 1.00 95.06 98 ASP A C 1
ATOM 741 O O . ASP A 1 98 ? 1.707 -11.433 1.550 1.00 95.06 98 ASP A O 1
ATOM 745 N N . ILE A 1 99 ? -0.503 -11.039 1.449 1.00 93.62 99 ILE A N 1
ATOM 746 C CA . ILE A 1 99 ? -0.657 -10.699 2.869 1.00 93.62 99 ILE A CA 1
ATOM 747 C C . ILE A 1 99 ? -0.495 -11.931 3.754 1.00 93.62 99 ILE A C 1
ATOM 749 O O . ILE A 1 99 ? 0.015 -11.825 4.866 1.00 93.62 99 ILE A O 1
ATOM 753 N N . GLU A 1 100 ? -0.953 -13.089 3.279 1.00 91.31 100 GLU A N 1
ATOM 754 C CA . GLU A 1 100 ? -0.908 -14.334 4.046 1.00 91.31 100 GLU A CA 1
ATOM 755 C C . GLU A 1 100 ? 0.529 -14.836 4.174 1.00 91.31 100 GLU A C 1
ATOM 757 O O . GLU A 1 100 ? 0.933 -15.292 5.244 1.00 91.31 100 GLU A O 1
ATOM 762 N N . MET A 1 101 ? 1.302 -14.720 3.092 1.00 91.81 101 MET A N 1
ATOM 763 C CA . MET A 1 101 ? 2.701 -15.146 3.056 1.00 91.81 101 MET A CA 1
ATOM 764 C C . MET A 1 101 ? 3.677 -14.060 3.533 1.00 91.81 101 MET A C 1
ATOM 766 O O . MET A 1 101 ? 4.838 -14.370 3.790 1.00 91.81 101 MET A O 1
ATOM 770 N N . ASP A 1 102 ? 3.221 -12.809 3.654 1.00 90.38 102 ASP A N 1
ATOM 771 C CA . ASP A 1 102 ? 4.048 -11.616 3.888 1.00 90.38 102 ASP A CA 1
ATOM 772 C C . ASP A 1 102 ? 5.204 -11.505 2.876 1.00 90.38 102 ASP A C 1
ATOM 774 O O . ASP A 1 102 ? 6.343 -11.188 3.221 1.00 90.38 102 ASP A O 1
ATOM 778 N N . THR A 1 103 ? 4.918 -11.810 1.606 1.00 91.06 103 THR A N 1
ATOM 779 C CA . THR A 1 103 ? 5.905 -11.806 0.520 1.00 91.06 103 THR A CA 1
ATOM 780 C C . THR A 1 103 ? 5.561 -10.796 -0.561 1.00 91.06 103 THR A C 1
ATOM 782 O O . THR A 1 103 ? 4.400 -10.461 -0.800 1.00 91.06 103 THR A O 1
ATOM 785 N N . VAL A 1 104 ? 6.604 -10.328 -1.247 1.00 92.31 104 VAL A N 1
ATOM 786 C CA . VAL A 1 104 ? 6.473 -9.516 -2.453 1.00 92.31 104 VAL A CA 1
ATOM 787 C C . VAL A 1 104 ? 7.060 -10.233 -3.655 1.00 92.31 104 VAL A C 1
ATOM 789 O O . VAL A 1 104 ? 8.166 -10.775 -3.608 1.00 92.31 104 VAL A O 1
ATOM 792 N N . THR A 1 105 ? 6.328 -10.135 -4.753 1.00 93.44 105 THR A N 1
ATOM 793 C CA . THR A 1 105 ? 6.761 -10.505 -6.090 1.00 93.44 105 THR A CA 1
ATOM 794 C C . THR A 1 105 ? 6.718 -9.266 -6.977 1.00 93.44 105 THR A C 1
ATOM 796 O O . THR A 1 105 ? 5.750 -8.508 -6.964 1.00 93.44 105 THR A O 1
ATOM 799 N N . LEU A 1 106 ? 7.757 -9.058 -7.775 1.00 93.00 106 LEU A N 1
ATOM 800 C CA . LEU A 1 106 ? 7.862 -7.948 -8.710 1.00 93.00 106 LEU A CA 1
ATOM 801 C C . LEU A 1 106 ? 7.812 -8.479 -10.141 1.00 93.00 106 LEU A C 1
ATOM 803 O O . LEU A 1 106 ? 8.550 -9.401 -10.487 1.00 93.00 106 LEU A O 1
ATOM 807 N N . PHE A 1 107 ? 6.969 -7.886 -10.977 1.00 93.25 107 PHE A N 1
ATOM 808 C CA . PHE A 1 107 ? 6.938 -8.170 -12.406 1.00 93.25 107 PHE A CA 1
ATOM 809 C C . PHE A 1 107 ? 7.411 -6.948 -13.181 1.00 93.25 107 PHE A C 1
ATOM 811 O O . PHE A 1 107 ? 6.861 -5.864 -13.014 1.00 93.25 107 PHE A O 1
ATOM 818 N N . ASP A 1 108 ? 8.425 -7.129 -14.017 1.00 92.12 108 ASP A N 1
ATOM 819 C CA . ASP A 1 108 ? 8.991 -6.094 -14.874 1.00 92.12 108 ASP A CA 1
ATOM 820 C C . ASP A 1 108 ? 8.425 -6.212 -16.294 1.00 92.12 108 ASP A C 1
ATOM 822 O O . ASP A 1 108 ? 8.673 -7.203 -16.985 1.00 92.12 108 ASP A O 1
ATOM 826 N N . PHE A 1 109 ? 7.675 -5.200 -16.737 1.00 91.81 109 PHE A N 1
ATOM 827 C CA . PHE A 1 109 ? 7.081 -5.170 -18.072 1.00 91.81 109 PHE A CA 1
ATOM 828 C C . PHE A 1 109 ? 8.114 -4.988 -19.193 1.00 91.81 109 PHE A C 1
ATOM 830 O O . PHE A 1 109 ? 7.840 -5.410 -20.316 1.00 91.81 109 PHE A O 1
ATOM 837 N N . GLU A 1 110 ? 9.286 -4.401 -18.926 1.00 92.56 110 GLU A N 1
ATOM 838 C CA . GLU A 1 110 ? 10.332 -4.230 -19.944 1.00 92.56 110 GLU A CA 1
ATOM 839 C C . GLU A 1 110 ? 11.056 -5.547 -20.221 1.00 92.56 110 GLU A C 1
ATOM 841 O O . GLU A 1 110 ? 11.240 -5.931 -21.377 1.00 92.56 110 GLU A O 1
ATOM 846 N N . SER A 1 111 ? 11.456 -6.264 -19.166 1.00 92.44 111 SER A N 1
ATOM 847 C CA . SER A 1 111 ? 12.164 -7.541 -19.315 1.00 92.44 111 SER A CA 1
ATOM 848 C C . SER A 1 111 ? 11.236 -8.756 -19.429 1.00 92.44 111 SER A C 1
ATOM 850 O O . SER A 1 111 ? 11.693 -9.838 -19.808 1.00 92.44 111 SER A O 1
ATOM 852 N N . GLY A 1 112 ? 9.952 -8.601 -19.089 1.00 92.94 112 GLY A N 1
ATOM 853 C CA . GLY A 1 112 ? 8.972 -9.687 -19.002 1.00 92.94 112 GLY A CA 1
ATOM 854 C C . GLY A 1 112 ? 9.279 -10.693 -17.888 1.00 92.94 112 GLY A C 1
ATOM 855 O O . GLY A 1 112 ? 8.786 -11.821 -17.926 1.00 92.94 112 GLY A O 1
ATOM 856 N N . ARG A 1 113 ? 10.142 -10.331 -16.928 1.00 91.62 113 ARG A N 1
ATOM 857 C CA . ARG A 1 113 ? 10.606 -11.231 -15.866 1.00 91.62 113 ARG A CA 1
ATOM 858 C C . ARG A 1 113 ? 9.890 -10.945 -14.557 1.00 91.62 113 ARG A C 1
ATOM 860 O O . ARG A 1 113 ? 9.704 -9.795 -14.165 1.00 91.62 113 ARG A O 1
ATOM 867 N N . GLN A 1 114 ? 9.574 -12.024 -13.855 1.00 91.81 114 GLN A N 1
ATOM 868 C CA . GLN A 1 114 ? 9.123 -11.991 -12.474 1.00 91.81 114 GLN A CA 1
ATOM 869 C C . GLN A 1 114 ? 10.310 -12.282 -11.550 1.00 91.81 114 GLN A C 1
ATOM 871 O O . GLN A 1 114 ? 11.126 -13.147 -11.868 1.00 91.81 114 GLN A O 1
ATOM 876 N N . ARG A 1 115 ? 10.412 -11.563 -10.431 1.00 88.56 115 ARG A N 1
ATOM 877 C CA . ARG A 1 115 ? 11.395 -11.813 -9.369 1.00 88.56 115 ARG A CA 1
ATOM 878 C C . ARG A 1 115 ? 10.713 -11.778 -8.018 1.00 88.56 115 ARG A C 1
ATOM 880 O O . ARG A 1 115 ? 9.859 -10.923 -7.782 1.00 88.56 115 ARG A O 1
ATOM 887 N N . ASP A 1 116 ? 11.136 -12.649 -7.119 1.00 85.50 116 ASP A N 1
ATOM 888 C CA . ASP A 1 116 ? 10.694 -12.577 -5.732 1.00 85.50 116 ASP A CA 1
ATOM 889 C C . ASP A 1 116 ? 11.593 -11.618 -4.946 1.00 85.50 116 ASP A C 1
ATOM 891 O O . ASP A 1 116 ? 12.800 -11.523 -5.187 1.00 85.50 116 ASP A O 1
ATOM 895 N N . ALA A 1 117 ? 11.025 -10.896 -3.978 1.00 72.19 117 ALA A N 1
ATOM 896 C CA . ALA A 1 117 ? 11.767 -9.908 -3.191 1.00 72.19 117 ALA A CA 1
ATOM 897 C C . ALA A 1 117 ? 12.997 -10.515 -2.491 1.00 72.19 117 ALA A C 1
ATOM 899 O O . ALA A 1 117 ? 14.028 -9.856 -2.358 1.00 72.19 117 ALA A O 1
ATOM 900 N N . LYS A 1 118 ? 12.932 -11.802 -2.123 1.00 70.31 118 LYS A N 1
ATOM 901 C CA . LYS A 1 118 ? 14.066 -12.547 -1.560 1.00 70.31 118 LYS A CA 1
ATOM 902 C C . LYS A 1 118 ? 15.261 -12.608 -2.518 1.00 70.31 118 LYS A C 1
ATOM 904 O O . LYS A 1 118 ? 16.390 -12.463 -2.067 1.00 70.31 118 LYS A O 1
ATOM 909 N N . GLU A 1 119 ? 15.016 -12.774 -3.817 1.00 68.25 119 GLU A N 1
ATOM 910 C CA . GLU A 1 119 ? 16.064 -12.787 -4.846 1.00 68.25 119 GLU A CA 1
ATOM 911 C C . GLU A 1 119 ? 16.645 -11.384 -5.078 1.00 68.25 119 GLU A C 1
ATOM 913 O O . GLU A 1 119 ? 17.844 -11.221 -5.317 1.00 68.25 119 GLU A O 1
ATOM 918 N N . MET A 1 120 ? 15.804 -10.351 -4.964 1.00 66.19 120 MET A N 1
ATOM 919 C CA . MET A 1 120 ? 16.224 -8.953 -5.093 1.00 66.19 120 MET A CA 1
ATOM 920 C C . MET A 1 120 ? 17.104 -8.496 -3.924 1.00 66.19 120 MET A C 1
ATOM 922 O O . MET A 1 120 ? 18.083 -7.786 -4.143 1.00 66.19 120 MET A O 1
ATOM 926 N N . LEU A 1 121 ? 16.790 -8.939 -2.703 1.00 61.34 121 LEU A N 1
ATOM 927 C CA . LEU A 1 121 ? 17.593 -8.685 -1.503 1.00 61.34 121 LEU A CA 1
ATOM 928 C C . LEU A 1 121 ? 18.983 -9.335 -1.588 1.00 61.34 121 LEU A C 1
ATOM 930 O O . LEU A 1 121 ? 19.959 -8.730 -1.156 1.00 61.34 121 LEU A O 1
ATOM 934 N N . SER A 1 122 ? 19.093 -10.527 -2.185 1.00 56.34 122 SER A N 1
ATOM 935 C CA . SER A 1 122 ? 20.385 -11.205 -2.377 1.00 56.34 122 SER A CA 1
ATOM 936 C C . SER A 1 122 ? 21.295 -10.537 -3.415 1.00 56.34 122 SER A C 1
ATOM 938 O O . SER A 1 122 ? 22.509 -10.585 -3.263 1.00 56.34 122 SER A O 1
ATOM 940 N N . LEU A 1 123 ? 20.740 -9.874 -4.436 1.00 52.28 123 LEU A N 1
ATOM 941 C CA . LEU A 1 123 ? 21.528 -9.193 -5.479 1.00 52.28 123 LEU A CA 1
ATOM 942 C C . LEU A 1 123 ? 22.121 -7.853 -5.014 1.00 52.28 123 LEU A C 1
ATOM 944 O O . LEU A 1 123 ? 23.117 -7.396 -5.565 1.00 52.28 123 LEU A O 1
ATOM 948 N N . GLY A 1 124 ? 21.531 -7.219 -3.997 1.00 49.06 124 GLY A N 1
ATOM 949 C CA . GLY A 1 124 ? 22.028 -5.956 -3.440 1.00 49.06 124 GLY A CA 1
ATOM 950 C C . GLY A 1 124 ? 23.305 -6.087 -2.602 1.00 49.06 124 GLY A C 1
ATOM 951 O O . GLY A 1 124 ? 23.882 -5.070 -2.232 1.00 49.06 124 GLY A O 1
ATOM 952 N N . GLN A 1 125 ? 23.751 -7.313 -2.303 1.00 44.97 125 GLN A N 1
ATOM 953 C CA . GLN A 1 125 ? 24.945 -7.574 -1.490 1.00 44.97 125 GLN A CA 1
ATOM 954 C C . GLN A 1 125 ? 26.232 -7.768 -2.313 1.00 44.97 125 GLN A C 1
ATOM 956 O O . GLN A 1 125 ? 27.300 -7.890 -1.724 1.00 44.97 125 GLN A O 1
ATOM 961 N N . GLU A 1 126 ? 26.172 -7.757 -3.650 1.00 40.53 126 GLU A N 1
ATOM 962 C CA . GLU A 1 126 ? 27.347 -8.001 -4.512 1.00 40.53 126 GLU A CA 1
ATOM 963 C C . GLU A 1 126 ? 28.043 -6.724 -5.032 1.00 40.53 126 GLU A C 1
ATOM 965 O O . GLU A 1 126 ? 28.972 -6.819 -5.829 1.00 40.53 126 GLU A O 1
ATOM 970 N N . THR A 1 127 ? 27.649 -5.526 -4.582 1.00 40.97 127 THR A N 1
ATOM 971 C CA . THR A 1 127 ? 28.228 -4.247 -5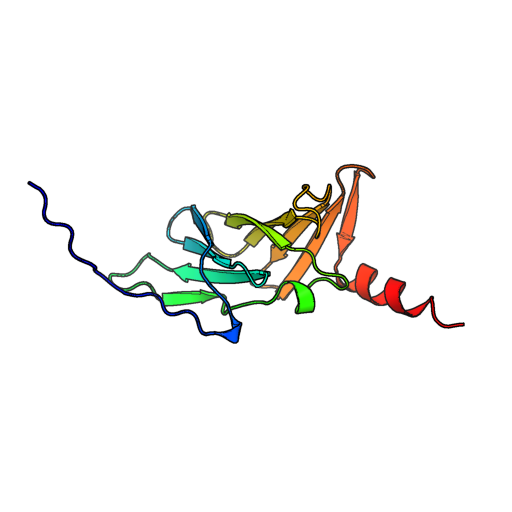.067 1.00 40.97 127 THR A CA 1
ATOM 972 C C . THR A 1 127 ? 29.161 -3.513 -4.098 1.00 40.97 127 THR A C 1
ATOM 974 O O . THR A 1 127 ? 29.528 -2.373 -4.368 1.00 40.97 127 THR A O 1
ATOM 977 N N . GLU A 1 128 ? 29.620 -4.154 -3.023 1.00 40.78 128 GLU A N 1
ATOM 978 C CA . GLU A 1 128 ? 30.742 -3.646 -2.215 1.00 40.78 128 GLU A CA 1
ATOM 979 C C . GLU A 1 128 ? 31.893 -4.663 -2.217 1.00 40.78 128 GLU A C 1
ATOM 981 O O . GLU A 1 128 ? 31.967 -5.548 -1.364 1.00 40.78 128 GLU A O 1
ATOM 986 N N . GLY A 1 129 ? 32.776 -4.545 -3.213 1.00 32.12 129 GLY A N 1
ATOM 987 C CA . GLY A 1 129 ? 34.022 -5.302 -3.349 1.00 32.12 129 GLY A CA 1
ATOM 988 C C . GLY A 1 129 ? 35.056 -4.521 -4.142 1.00 32.12 129 GLY A C 1
ATOM 989 O O . GLY A 1 129 ? 34.692 -4.032 -5.234 1.00 32.12 129 GLY A O 1
#

Mean predicted aligned error: 6.18 Å

Secondary structure (DSSP, 8-state):
-------------TTT--EEEEEEETTEEEEEETTSEEEEEE-SSSS-EEEEEEEEHHHHSTTPPEEEEEEE-TTSSEEEEEEE-TTSPEEEEEEEEETTTTEEEEEETTTTEEEEHHHHHHHTTSS--

Sequence (129 aa):
MILGTVKQLLPFSELEGNPCFLDVCGNYLTVGTDLSHFKIFDLSRREAKVHCNSKALADLLPGALGIASVKCNTSGNRVSILLSKADGSFDPRICFYDIEMDTVTLFDFESGRQRDAKEMLSLGQETEG

Solvent-accessible surface area (backbone atoms only — not comparable to full-atom values): 7451 Å² total; per-residue (Å²): 135,86,82,86,73,89,88,77,84,85,89,67,51,82,90,41,33,51,82,76,33,72,29,76,22,81,45,24,38,35,36,25,16,77,64,22,21,37,35,29,30,35,49,82,49,99,64,68,39,82,71,39,72,77,43,52,42,58,83,60,35,84,86,55,55,41,62,69,40,47,43,49,40,63,82,58,47,37,36,42,35,38,30,14,40,97,87,70,46,76,44,66,39,38,38,37,38,35,63,86,78,73,42,43,37,38,38,30,67,85,80,71,44,75,47,46,36,72,60,55,60,60,61,71,68,74,80,81,128